Protein AF-A0AAX2K3K6-F1 (afdb_monomer_lite)

pLDDT: mean 90.5, std 7.25, range [43.06, 96.88]

Radius of gyration: 21.72 Å; chains: 1; bounding box: 39×44×45 Å

Foldseek 3Di:
DWDDCVPPVDDTDDDDDDDDPDDDDDDPDDPDDDDDDQKDFDDPVVQVVVQVVCVVVPHHDDPQWGWIDHPPDIDIDGDDD

InterPro domains:
  IPR001678 SAM-dependent methyltransferase RsmB-F/NOP2-type domain [PS51686] (1-21)

Structure (mmCIF, N/CA/C/O backbone):
data_AF-A0AAX2K3K6-F1
#
_entry.id   AF-A0AAX2K3K6-F1
#
loop_
_atom_site.group_PDB
_atom_site.id
_atom_site.type_symbol
_atom_site.label_atom_id
_atom_site.label_alt_id
_atom_site.label_comp_id
_atom_site.label_asym_id
_atom_site.label_entity_id
_atom_site.label_seq_id
_atom_site.pdbx_PDB_ins_code
_atom_site.Cartn_x
_atom_site.Cartn_y
_atom_site.Cartn_z
_atom_site.occupancy
_atom_site.B_iso_or_equiv
_atom_site.auth_seq_id
_atom_site.auth_comp_id
_atom_site.auth_asym_id
_atom_site.auth_atom_id
_atom_site.pdbx_PDB_model_num
ATOM 1 N N . MET A 1 1 ? -15.516 -11.154 19.623 1.00 86.31 1 MET A N 1
ATOM 2 C CA . MET A 1 1 ? -15.494 -12.621 19.499 1.00 86.31 1 MET A CA 1
ATOM 3 C C . MET A 1 1 ? -14.374 -13.130 20.372 1.00 86.31 1 MET A C 1
ATOM 5 O O . MET A 1 1 ? -13.231 -12.754 20.147 1.00 86.31 1 MET A O 1
ATOM 9 N N . HIS A 1 2 ? -14.717 -13.895 21.398 1.00 89.38 2 HIS A N 1
ATOM 10 C CA . HIS A 1 2 ? -13.740 -14.556 22.249 1.00 89.38 2 HIS A CA 1
ATOM 11 C C . HIS A 1 2 ? -13.675 -16.016 21.808 1.00 89.38 2 HIS A C 1
ATOM 13 O O . HIS A 1 2 ? -14.711 -16.677 21.760 1.00 89.38 2 HIS A O 1
ATOM 19 N N . VAL A 1 3 ? -12.490 -16.478 21.425 1.00 89.12 3 VAL A N 1
ATOM 20 C CA . VAL A 1 3 ? -12.235 -17.860 21.028 1.00 89.12 3 VAL A CA 1
ATOM 21 C C . VAL A 1 3 ? -11.472 -18.535 22.156 1.00 89.12 3 VAL A C 1
ATOM 23 O O . VAL A 1 3 ? -10.378 -18.099 22.508 1.00 89.12 3 VAL A O 1
ATOM 26 N N . PHE A 1 4 ? -12.062 -19.586 22.726 1.00 87.56 4 PHE A N 1
ATOM 27 C CA . PHE A 1 4 ? -11.411 -20.424 23.729 1.00 87.56 4 PHE A CA 1
ATOM 28 C C . PHE A 1 4 ? -10.762 -21.640 23.049 1.00 87.56 4 PHE A C 1
ATOM 30 O O . PHE A 1 4 ? -11.414 -22.236 22.185 1.00 87.56 4 PHE A O 1
ATOM 37 N N . PRO A 1 5 ? -9.546 -22.057 23.457 1.00 83.75 5 PRO A N 1
ATOM 38 C CA . PRO A 1 5 ? -8.795 -23.114 22.770 1.00 83.75 5 PRO A CA 1
ATOM 39 C C . PRO A 1 5 ? -9.567 -24.429 22.610 1.00 83.75 5 PRO A C 1
ATOM 41 O O . PRO A 1 5 ? -9.559 -25.052 21.554 1.00 83.75 5 PRO A O 1
ATOM 44 N N . GLN A 1 6 ? -10.324 -24.792 23.648 1.00 83.19 6 GLN A N 1
ATOM 45 C CA . GLN A 1 6 ? -11.112 -26.025 23.737 1.00 83.19 6 GLN A CA 1
ATOM 46 C C . GLN A 1 6 ? -12.241 -26.162 22.699 1.00 83.19 6 GLN A C 1
ATOM 48 O O . GLN A 1 6 ? -12.825 -27.234 22.593 1.00 83.19 6 GLN A O 1
ATOM 53 N N . ILE A 1 7 ? -12.589 -25.094 21.970 1.00 79.62 7 ILE A N 1
ATOM 54 C CA . ILE A 1 7 ? -13.713 -25.095 21.018 1.00 79.62 7 ILE A CA 1
ATOM 55 C C . ILE A 1 7 ? -13.236 -25.315 19.571 1.00 79.62 7 ILE A C 1
ATOM 57 O O . ILE A 1 7 ? -13.993 -25.848 18.766 1.00 79.62 7 ILE A O 1
ATOM 61 N N . TYR A 1 8 ? -12.003 -24.919 19.228 1.00 75.06 8 TYR A N 1
ATOM 62 C CA . TYR A 1 8 ? -11.552 -24.841 17.827 1.00 75.06 8 TYR A CA 1
ATOM 63 C C . TYR A 1 8 ? -10.160 -25.429 17.547 1.00 75.06 8 TYR A C 1
ATOM 65 O O . TYR A 1 8 ? -9.633 -25.167 16.474 1.00 75.06 8 TYR A O 1
ATOM 73 N N . ASP A 1 9 ? -9.575 -26.200 18.473 1.00 81.19 9 ASP A N 1
ATOM 74 C CA . ASP A 1 9 ? -8.221 -26.787 18.346 1.00 81.19 9 ASP A CA 1
ATOM 75 C C . ASP A 1 9 ? -7.167 -25.780 17.834 1.00 81.19 9 ASP A C 1
ATOM 77 O O . ASP A 1 9 ? -6.334 -26.052 16.973 1.00 81.19 9 ASP A O 1
ATOM 81 N N . CYS A 1 10 ? -7.267 -24.554 18.345 1.00 81.69 10 CYS A N 1
ATOM 82 C CA . CYS A 1 10 ? -6.438 -23.405 17.996 1.00 81.69 10 CYS A CA 1
ATOM 83 C C . CYS A 1 10 ? -6.072 -22.651 19.281 1.00 81.69 10 CYS A C 1
ATOM 85 O O . CYS A 1 10 ? -6.701 -22.837 20.325 1.00 81.69 10 CYS A O 1
ATOM 87 N N . GLU A 1 11 ? -5.091 -21.751 19.218 1.00 85.88 11 GLU A N 1
ATOM 88 C CA . GLU A 1 11 ? -4.789 -20.851 20.337 1.00 85.88 11 GLU A CA 1
ATOM 89 C C . GLU A 1 11 ? -6.007 -19.994 20.726 1.00 85.88 11 GLU A C 1
ATOM 91 O O . GLU A 1 11 ? -6.871 -19.674 19.907 1.00 85.88 11 GLU A O 1
ATOM 96 N N . GLY A 1 12 ? -6.083 -19.608 22.000 1.00 89.12 12 GLY A N 1
ATOM 97 C CA . GLY A 1 12 ? -7.140 -18.729 22.495 1.00 89.12 12 GLY A CA 1
ATOM 98 C C . GLY A 1 12 ? -6.855 -17.277 22.121 1.00 89.12 12 GLY A C 1
ATOM 99 O O . GLY A 1 12 ? -5.764 -16.778 22.384 1.00 89.12 12 GLY A O 1
ATOM 100 N N . PHE A 1 13 ? -7.832 -16.576 21.542 1.00 92.25 13 PHE A N 1
ATOM 101 C CA . PHE A 1 13 ? -7.674 -15.170 21.162 1.00 92.25 13 PHE A CA 1
ATOM 102 C C . PHE A 1 13 ? -8.984 -14.383 21.242 1.00 92.25 13 PHE A C 1
ATOM 104 O O . PHE A 1 13 ? -10.092 -14.925 21.280 1.00 92.25 13 PHE A O 1
ATOM 111 N N . PHE A 1 14 ? -8.854 -13.057 21.244 1.00 94.00 14 PHE A N 1
ATOM 112 C CA . PHE A 1 14 ? -9.978 -12.134 21.260 1.00 94.00 14 PHE A CA 1
ATOM 113 C C . PHE A 1 14 ? -9.925 -11.180 20.067 1.00 94.00 14 PHE A C 1
ATOM 115 O O . PHE A 1 14 ? -8.910 -10.541 19.803 1.00 94.00 14 PHE A O 1
ATOM 122 N N . VAL A 1 15 ? -11.058 -11.044 19.378 1.00 93.69 15 VAL A N 1
ATOM 123 C CA . VAL A 1 15 ? -11.244 -10.109 18.263 1.00 93.69 15 VAL A CA 1
ATOM 124 C C . VAL A 1 15 ? -12.369 -9.138 18.597 1.00 93.69 15 VAL A C 1
ATOM 126 O O . VAL A 1 15 ? -13.514 -9.553 18.797 1.00 93.69 15 VAL A O 1
ATOM 129 N N . ALA A 1 16 ? -12.083 -7.838 18.590 1.00 96.25 16 ALA A N 1
ATOM 130 C CA . ALA A 1 16 ? -13.098 -6.786 18.607 1.00 96.25 16 ALA A CA 1
ATOM 131 C C . ALA A 1 16 ? -13.093 -6.018 17.282 1.00 96.25 16 ALA A C 1
ATOM 133 O O . ALA A 1 16 ? -12.037 -5.689 16.748 1.00 96.25 16 ALA A O 1
ATOM 134 N N . ARG A 1 17 ? -14.287 -5.695 16.770 1.00 96.69 17 ARG A N 1
ATOM 135 C CA . ARG A 1 17 ? -14.474 -4.823 15.605 1.00 96.69 17 ARG A CA 1
ATOM 136 C C . ARG A 1 17 ? -15.192 -3.558 16.052 1.00 96.69 17 ARG A C 1
ATOM 138 O O . ARG A 1 17 ? -16.369 -3.608 16.394 1.00 96.69 17 ARG A O 1
ATOM 145 N N . LEU A 1 18 ? -14.486 -2.435 16.033 1.00 95.81 18 LEU A N 1
ATOM 146 C CA . LEU A 1 18 ? -15.006 -1.121 16.405 1.00 95.81 18 LEU A CA 1
ATOM 147 C C . LEU A 1 18 ? -15.115 -0.246 15.149 1.00 95.81 18 LEU A C 1
ATOM 149 O O . LEU A 1 18 ? -14.268 -0.328 14.261 1.00 95.81 18 LEU A O 1
ATOM 153 N N . ARG A 1 19 ? -16.142 0.608 15.077 1.00 96.62 19 ARG A N 1
ATOM 154 C CA . ARG A 1 19 ? -16.296 1.625 14.025 1.00 96.62 19 ARG A CA 1
ATOM 155 C C . ARG A 1 19 ? -16.148 3.005 14.651 1.00 96.62 19 ARG A C 1
ATOM 157 O O . ARG A 1 19 ? -16.863 3.326 15.594 1.00 96.62 19 ARG A O 1
ATOM 164 N N . LYS A 1 20 ? -15.266 3.840 14.101 1.00 95.31 20 LYS A N 1
ATOM 165 C CA . LYS A 1 20 ? -15.187 5.260 14.469 1.00 95.31 20 LYS A CA 1
ATOM 166 C C . LYS A 1 20 ? -16.468 5.964 13.998 1.00 95.31 20 LYS A C 1
ATOM 168 O O . LYS A 1 20 ? -16.719 6.019 12.797 1.00 95.31 20 LYS A O 1
ATOM 173 N N . THR A 1 21 ? -17.292 6.446 14.929 1.00 96.38 21 THR A N 1
ATOM 174 C CA . THR A 1 21 ? -18.594 7.089 14.642 1.00 96.38 21 THR A CA 1
ATOM 175 C C . THR A 1 21 ? -18.512 8.608 14.549 1.00 96.38 21 THR A C 1
ATOM 177 O O . THR A 1 21 ? -19.366 9.224 13.923 1.00 96.38 21 THR A O 1
ATOM 180 N N . GLN A 1 22 ? -17.480 9.205 15.143 1.00 94.56 22 GLN A N 1
ATOM 181 C CA . GLN A 1 22 ? -17.266 10.647 15.154 1.00 94.56 22 GLN A CA 1
ATOM 182 C C . GLN A 1 22 ? -15.774 10.993 15.153 1.00 94.56 22 GLN A C 1
ATOM 184 O O . GLN A 1 22 ? -14.920 10.182 15.534 1.00 94.56 22 GLN A O 1
ATOM 189 N N . ALA A 1 23 ? -15.455 12.206 14.707 1.00 94.44 23 ALA A N 1
ATOM 190 C CA . ALA A 1 23 ? -14.133 12.780 14.905 1.00 94.44 23 ALA A CA 1
ATOM 191 C C . ALA A 1 23 ? -13.927 13.108 16.394 1.00 94.44 23 ALA A C 1
ATOM 193 O O . ALA A 1 23 ? -14.864 13.495 17.085 1.00 94.44 23 ALA A O 1
ATOM 194 N N . ILE A 1 24 ? -12.698 12.948 16.877 1.00 94.88 24 ILE A N 1
ATOM 195 C CA . ILE A 1 24 ? -12.270 13.374 18.214 1.00 94.88 24 ILE A CA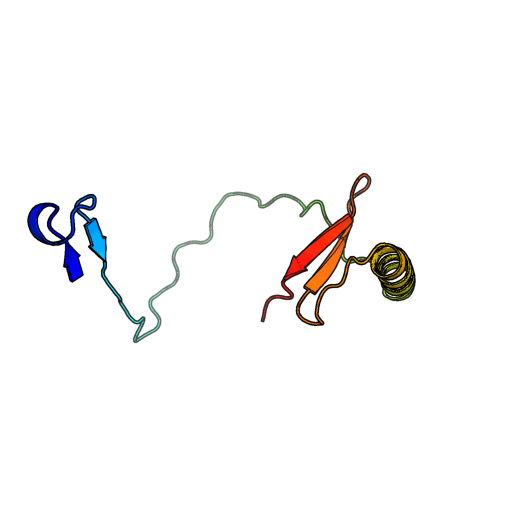 1
ATOM 196 C C . ILE A 1 24 ? -11.115 14.366 18.049 1.00 94.88 24 ILE A C 1
ATOM 198 O O . ILE A 1 24 ? -10.452 14.321 17.005 1.00 94.88 24 ILE A O 1
ATOM 202 N N . PRO A 1 25 ? -10.866 15.248 19.032 1.00 95.75 25 PRO A N 1
ATOM 203 C CA . PRO A 1 25 ? -9.747 16.181 18.977 1.00 95.75 25 PRO A CA 1
ATOM 204 C C . PRO A 1 25 ? -8.420 15.476 18.675 1.00 95.75 25 PRO A C 1
ATOM 206 O O . PRO A 1 25 ? -8.160 14.373 19.161 1.00 95.75 25 PRO A O 1
ATOM 209 N N . ALA A 1 26 ? -7.591 16.112 17.846 1.00 91.69 26 ALA A N 1
ATOM 210 C CA . ALA A 1 26 ? -6.286 15.578 17.484 1.00 91.69 26 ALA A CA 1
ATOM 211 C C . ALA A 1 26 ? -5.340 15.574 18.694 1.00 91.69 26 ALA A C 1
ATOM 213 O O . ALA A 1 26 ? -5.370 16.477 19.531 1.00 91.69 26 ALA A O 1
ATOM 214 N N . LEU A 1 27 ? -4.471 14.565 18.758 1.00 90.94 27 LEU A N 1
ATOM 215 C CA . LEU A 1 27 ? -3.354 14.562 19.699 1.00 90.94 27 LEU A CA 1
ATOM 216 C C . LEU A 1 27 ? -2.340 15.658 19.316 1.00 90.94 27 LEU A C 1
ATOM 218 O O . LEU A 1 27 ? -2.277 16.045 18.145 1.00 90.94 27 LEU A O 1
ATOM 222 N N . PRO A 1 28 ? -1.521 16.144 20.267 1.00 91.19 28 PRO A N 1
ATOM 223 C CA . PRO A 1 28 ? -0.440 17.074 19.965 1.00 91.19 28 PRO A CA 1
ATOM 224 C C . PRO A 1 28 ? 0.475 16.547 18.856 1.00 91.19 28 PRO A C 1
ATOM 226 O O . PRO A 1 28 ? 0.739 15.345 18.774 1.00 91.19 28 PRO A O 1
ATOM 229 N N . ALA A 1 29 ? 0.986 17.458 18.026 1.00 87.50 29 ALA A N 1
ATOM 230 C CA . ALA A 1 29 ? 1.883 17.097 16.937 1.00 87.50 29 ALA A CA 1
ATOM 231 C C . ALA A 1 29 ? 3.120 16.347 17.473 1.00 87.50 29 ALA A C 1
ATOM 233 O O . ALA A 1 29 ? 3.713 16.775 18.474 1.00 87.50 29 ALA A O 1
ATOM 234 N N . PRO A 1 30 ? 3.541 15.244 16.826 1.00 88.25 30 PRO A N 1
ATOM 235 C CA . PRO A 1 30 ? 4.747 14.544 17.230 1.00 88.25 30 PRO A CA 1
ATOM 236 C C . PRO A 1 30 ? 5.973 15.457 17.135 1.00 88.25 30 PRO A C 1
ATOM 238 O O . PRO A 1 30 ? 6.133 16.201 16.171 1.00 88.25 30 PRO A O 1
ATOM 241 N N . LYS A 1 31 ? 6.867 15.384 18.127 1.00 90.88 31 LYS A N 1
ATOM 242 C CA . LYS A 1 31 ? 8.097 16.199 18.168 1.00 90.88 31 LYS A CA 1
ATOM 243 C C . LYS A 1 31 ? 9.269 15.592 17.388 1.00 90.88 31 LYS A C 1
ATOM 245 O O . LYS A 1 31 ? 10.332 16.205 17.319 1.00 90.88 31 LYS A O 1
ATOM 250 N N . TYR A 1 32 ? 9.116 14.387 16.839 1.00 87.38 32 TYR A N 1
ATOM 251 C CA . TYR A 1 32 ? 10.179 13.737 16.076 1.00 87.38 32 TYR A CA 1
ATOM 252 C C . TYR A 1 32 ? 10.194 14.232 14.627 1.00 87.38 32 TYR A C 1
ATOM 254 O O . TYR A 1 32 ? 9.151 14.456 14.015 1.00 87.38 32 TYR A O 1
ATOM 262 N N . LYS A 1 33 ? 11.394 14.382 14.064 1.00 82.38 33 LYS A N 1
ATOM 263 C CA . LYS A 1 33 ? 11.563 14.695 12.644 1.00 82.38 33 LYS A CA 1
ATOM 264 C C . LYS A 1 33 ? 11.480 13.400 11.850 1.00 82.38 33 LYS A C 1
ATOM 266 O O . LYS A 1 33 ? 12.328 12.524 12.008 1.00 82.38 33 LYS A O 1
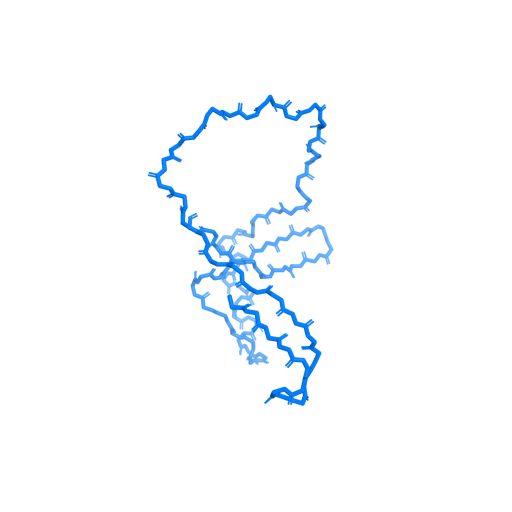ATOM 271 N N . VAL A 1 34 ? 10.477 13.288 10.988 1.00 82.38 34 VAL A N 1
ATOM 272 C CA . VAL A 1 34 ? 10.482 12.270 9.936 1.00 82.38 34 VAL A CA 1
ATOM 273 C C . VAL A 1 34 ? 11.591 12.670 8.963 1.00 82.38 34 VAL A C 1
ATOM 275 O O . VAL A 1 34 ? 11.580 13.784 8.444 1.00 82.38 34 VAL A O 1
ATOM 278 N N . GLY A 1 35 ? 12.600 11.816 8.792 1.00 85.31 35 GLY A N 1
ATOM 279 C CA . GLY A 1 35 ? 13.667 12.054 7.819 1.00 85.31 35 GLY A CA 1
ATOM 280 C C . GLY A 1 35 ? 13.144 12.059 6.378 1.00 85.31 35 GLY A C 1
ATOM 281 O O . GLY A 1 35 ? 11.974 11.776 6.120 1.00 85.31 35 GLY A O 1
ATOM 282 N N . ASN A 1 36 ? 14.026 12.340 5.419 1.00 87.31 36 ASN A N 1
ATOM 283 C CA . ASN A 1 36 ? 13.665 12.268 4.004 1.00 87.31 36 ASN A CA 1
ATOM 284 C C . ASN A 1 36 ? 13.315 10.826 3.621 1.00 87.31 36 ASN A C 1
ATOM 286 O O . ASN A 1 36 ? 14.097 9.905 3.869 1.00 87.31 36 ASN A O 1
ATOM 290 N N . PHE A 1 37 ? 12.154 10.635 2.992 1.00 87.88 37 PHE A N 1
ATOM 291 C CA . PHE A 1 37 ? 11.776 9.327 2.473 1.00 87.88 37 PHE A CA 1
ATOM 292 C C . PHE A 1 37 ? 12.788 8.897 1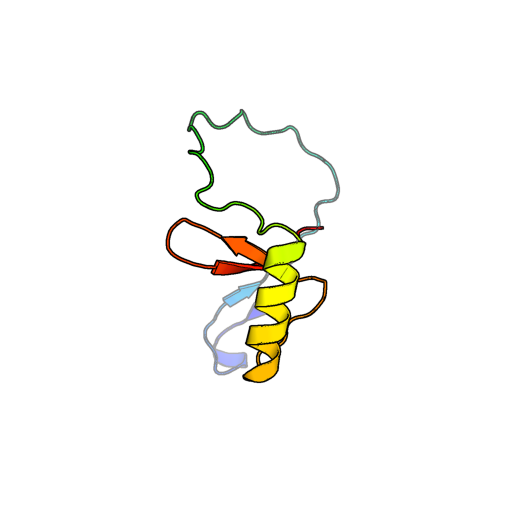.395 1.00 87.88 37 PHE A C 1
ATOM 294 O O . PHE A 1 37 ? 13.014 9.649 0.446 1.00 87.88 37 PHE A O 1
ATOM 301 N N . PRO A 1 38 ? 13.426 7.717 1.513 1.00 90.19 38 PRO A N 1
ATOM 302 C CA . PRO A 1 38 ? 14.596 7.377 0.702 1.00 90.19 38 PRO A CA 1
ATOM 303 C C . PRO A 1 38 ? 14.255 6.892 -0.715 1.00 90.19 38 PRO A C 1
ATOM 305 O O . PRO A 1 38 ? 15.145 6.417 -1.421 1.00 90.19 38 PRO A O 1
ATOM 308 N N . PHE A 1 39 ? 12.990 6.983 -1.129 1.00 93.00 39 PHE A N 1
ATOM 309 C CA . PHE A 1 39 ? 12.538 6.593 -2.458 1.00 93.00 39 PHE A CA 1
ATOM 310 C C . PHE A 1 39 ? 11.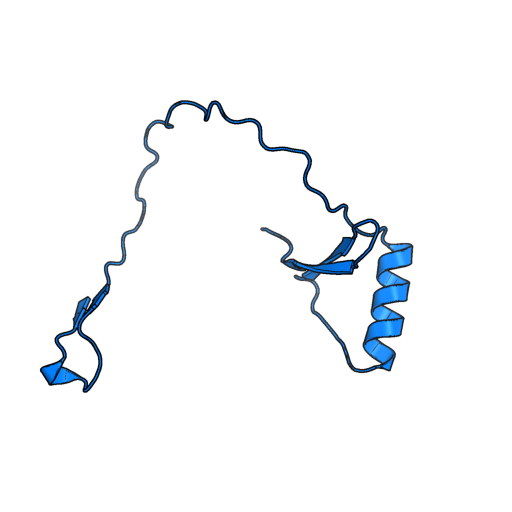876 7.762 -3.174 1.00 93.00 39 PHE A C 1
ATOM 312 O O . PHE A 1 39 ? 11.256 8.631 -2.564 1.00 93.00 39 PHE A O 1
ATOM 319 N N . SER A 1 40 ? 11.956 7.738 -4.496 1.00 93.81 40 SER A N 1
ATOM 320 C CA . SER A 1 40 ? 11.247 8.663 -5.373 1.00 93.81 40 SER A CA 1
ATOM 321 C C . SER A 1 40 ? 10.454 7.879 -6.418 1.00 93.81 40 SER A C 1
ATOM 323 O O . SER A 1 40 ? 10.870 6.776 -6.783 1.00 93.81 40 SER A O 1
ATOM 325 N N . PRO A 1 41 ? 9.319 8.407 -6.903 1.00 94.38 41 PRO A N 1
ATOM 326 C CA . PRO A 1 41 ? 8.589 7.773 -7.991 1.00 94.38 41 PRO A CA 1
ATOM 327 C C . PRO A 1 41 ? 9.484 7.663 -9.232 1.00 94.38 41 PRO A C 1
ATOM 329 O O . PRO A 1 41 ? 10.240 8.584 -9.558 1.00 94.38 41 PRO A O 1
ATOM 332 N N . VAL A 1 42 ? 9.407 6.525 -9.919 1.00 95.31 42 VAL A N 1
ATOM 333 C CA . VAL A 1 42 ? 10.074 6.340 -11.213 1.00 95.31 42 VAL A CA 1
ATOM 334 C C . VAL A 1 42 ? 9.355 7.192 -12.261 1.00 95.31 42 VAL A C 1
ATOM 336 O O . VAL A 1 42 ? 8.127 7.261 -12.265 1.00 95.31 42 VAL A O 1
ATOM 339 N N . LYS A 1 43 ? 10.103 7.847 -13.158 1.00 93.56 43 LYS A N 1
ATOM 340 C CA . LYS A 1 43 ? 9.515 8.664 -14.235 1.00 93.56 43 LYS A CA 1
ATOM 341 C C . LYS A 1 43 ? 8.756 7.779 -15.227 1.00 93.56 43 LYS A C 1
ATOM 343 O O . LYS A 1 43 ? 9.225 6.692 -15.548 1.00 93.56 43 LYS A O 1
ATOM 348 N N . ASP A 1 44 ? 7.660 8.273 -15.800 1.00 90.19 44 ASP A N 1
ATOM 349 C CA . ASP A 1 44 ? 6.749 7.464 -16.632 1.00 90.19 44 ASP A CA 1
ATOM 350 C C . ASP A 1 44 ? 7.432 6.720 -17.789 1.00 90.19 44 ASP A C 1
ATOM 352 O O . ASP A 1 44 ? 7.154 5.544 -18.028 1.00 90.19 44 ASP A O 1
ATOM 356 N N . ARG A 1 45 ? 8.378 7.370 -18.480 1.00 93.38 45 ARG A N 1
ATOM 357 C CA . ARG A 1 45 ? 9.143 6.741 -19.570 1.00 93.38 45 ARG A CA 1
ATOM 358 C C . ARG A 1 45 ? 9.947 5.533 -19.084 1.00 93.38 45 ARG A C 1
ATOM 360 O O . ARG A 1 45 ? 9.914 4.476 -19.708 1.00 93.38 45 ARG A O 1
ATOM 367 N N . GLU A 1 46 ? 10.673 5.708 -17.988 1.00 93.56 46 GLU A N 1
ATOM 368 C CA . GLU A 1 46 ? 11.502 4.667 -17.379 1.00 93.56 46 GLU A CA 1
ATOM 369 C C . GLU A 1 46 ? 10.623 3.557 -16.788 1.00 93.56 46 GLU A C 1
ATOM 371 O O . GLU A 1 46 ? 10.877 2.375 -17.003 1.00 93.56 46 GLU A O 1
ATOM 376 N N . ALA A 1 47 ? 9.510 3.923 -16.149 1.00 92.75 47 ALA A N 1
ATOM 377 C CA . ALA A 1 47 ? 8.524 2.979 -15.643 1.00 92.75 47 ALA A CA 1
ATOM 378 C C . ALA A 1 47 ? 7.947 2.092 -16.760 1.00 92.75 47 ALA A C 1
ATOM 380 O O . ALA A 1 47 ? 7.769 0.892 -16.557 1.00 92.75 47 ALA A O 1
ATOM 381 N N . GLY A 1 48 ? 7.692 2.654 -17.948 1.00 92.44 48 GLY A N 1
ATOM 382 C CA . GLY A 1 48 ? 7.252 1.901 -19.124 1.00 92.44 48 GLY A CA 1
ATOM 383 C C . GLY A 1 48 ? 8.279 0.867 -19.592 1.00 92.44 48 GLY A C 1
ATOM 384 O O . GLY A 1 48 ? 7.921 -0.281 -19.842 1.00 92.44 48 GLY A O 1
ATOM 385 N N . GLN A 1 49 ? 9.559 1.243 -19.637 1.00 95.00 49 GLN A N 1
ATOM 386 C CA . GLN A 1 49 ? 10.649 0.330 -20.001 1.00 95.00 49 GLN A CA 1
ATOM 387 C C . GLN A 1 49 ? 10.811 -0.797 -18.975 1.00 95.00 49 GLN A C 1
ATOM 389 O O . GLN A 1 49 ? 10.918 -1.962 -19.351 1.00 95.00 49 GLN A O 1
ATOM 394 N N . ILE A 1 50 ? 10.756 -0.468 -17.681 1.00 94.50 50 ILE A N 1
ATOM 395 C CA . ILE A 1 50 ? 10.837 -1.454 -16.596 1.00 94.50 50 ILE A CA 1
ATOM 396 C C . ILE A 1 50 ? 9.656 -2.428 -16.659 1.00 94.50 50 ILE A C 1
ATOM 398 O O . ILE A 1 50 ? 9.850 -3.627 -16.495 1.00 94.50 50 ILE A O 1
ATOM 402 N N . ARG A 1 51 ? 8.441 -1.943 -16.948 1.00 94.25 51 ARG A N 1
ATOM 403 C CA . ARG A 1 51 ? 7.258 -2.800 -17.141 1.00 94.25 51 ARG A CA 1
ATOM 404 C C . ARG A 1 51 ? 7.429 -3.755 -18.318 1.00 94.25 51 ARG A C 1
ATOM 406 O O . ARG A 1 51 ? 7.126 -4.931 -18.181 1.00 94.25 51 ARG A O 1
ATOM 413 N N . GLN A 1 52 ? 7.935 -3.272 -19.452 1.00 94.69 52 GLN A N 1
ATOM 414 C CA . GLN A 1 52 ? 8.182 -4.116 -20.625 1.00 94.69 52 GLN A CA 1
ATOM 415 C C . GLN A 1 52 ? 9.238 -5.192 -20.341 1.00 94.69 52 GLN A C 1
ATOM 417 O O . GLN A 1 52 ? 9.034 -6.356 -20.677 1.00 94.69 52 GLN A O 1
ATOM 422 N N . ALA A 1 53 ? 10.336 -4.819 -19.678 1.00 95.56 53 ALA A N 1
ATOM 423 C CA . ALA A 1 53 ? 11.392 -5.750 -19.290 1.00 95.56 53 ALA A CA 1
ATOM 424 C C . ALA A 1 53 ? 10.928 -6.768 -18.233 1.00 95.56 53 ALA A C 1
ATOM 426 O O . ALA A 1 53 ? 11.335 -7.922 -18.266 1.00 95.56 53 ALA A O 1
ATOM 427 N N . ALA A 1 54 ? 10.062 -6.365 -17.304 1.00 95.50 54 ALA A N 1
ATOM 428 C CA . ALA A 1 54 ? 9.459 -7.278 -16.338 1.00 95.50 54 ALA A CA 1
ATOM 429 C C . ALA A 1 54 ? 8.484 -8.255 -17.019 1.00 95.50 54 ALA A C 1
ATOM 431 O O . ALA A 1 54 ? 8.526 -9.458 -16.761 1.00 95.50 54 ALA A O 1
ATOM 432 N N . ALA A 1 55 ? 7.663 -7.760 -17.948 1.00 95.88 55 ALA A N 1
ATOM 433 C CA . ALA A 1 55 ? 6.702 -8.578 -18.676 1.00 95.88 55 ALA A CA 1
ATOM 434 C C . ALA A 1 55 ? 7.383 -9.657 -19.534 1.00 95.88 55 ALA A C 1
ATOM 436 O O . ALA A 1 55 ? 6.875 -10.775 -19.615 1.00 95.88 55 ALA A O 1
ATOM 437 N N . SER A 1 56 ? 8.553 -9.370 -20.121 1.00 96.88 56 SER A N 1
ATOM 438 C CA . SER A 1 56 ? 9.306 -10.361 -20.906 1.00 96.88 56 SER A CA 1
ATOM 439 C C . SER A 1 56 ? 9.839 -11.532 -20.073 1.00 96.88 56 SER A C 1
ATOM 441 O O . SER A 1 56 ? 10.107 -12.594 -20.630 1.00 96.88 56 SER A O 1
ATOM 443 N N . VAL A 1 57 ? 9.939 -11.371 -18.748 1.00 96.75 57 VAL A N 1
ATOM 444 C CA . VAL A 1 57 ? 10.295 -12.437 -17.795 1.00 96.75 57 VAL A CA 1
ATOM 445 C C . VAL A 1 57 ? 9.089 -12.945 -16.990 1.00 96.75 57 VAL A C 1
ATOM 447 O O . VAL A 1 57 ? 9.253 -13.656 -16.003 1.00 96.75 57 VAL A O 1
ATOM 450 N N . GLY A 1 58 ? 7.866 -12.591 -17.404 1.00 95.94 5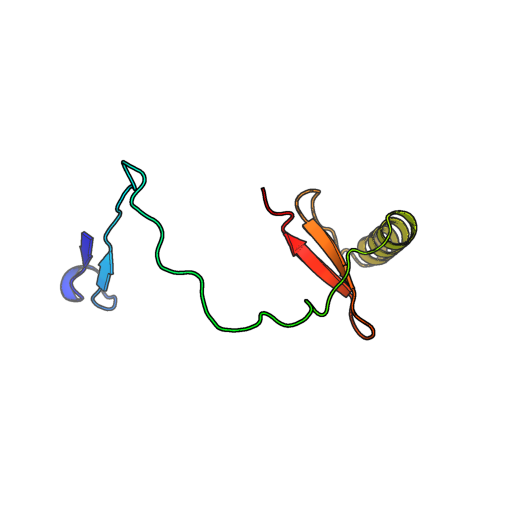8 GLY A N 1
ATOM 451 C CA . GLY A 1 58 ? 6.614 -13.056 -16.798 1.00 95.94 58 GLY A CA 1
ATOM 452 C C . GLY A 1 58 ? 6.166 -12.294 -15.546 1.00 95.94 58 GLY A C 1
ATOM 453 O O . GLY A 1 58 ? 5.154 -12.656 -14.945 1.00 95.94 58 GLY A O 1
ATOM 454 N N . LEU A 1 59 ? 6.870 -11.230 -15.152 1.00 94.81 59 LEU A N 1
ATOM 455 C CA . LEU A 1 59 ? 6.504 -10.395 -14.010 1.00 94.81 59 LEU A CA 1
ATOM 456 C C . LEU A 1 59 ? 5.539 -9.292 -14.447 1.00 94.81 59 LEU A C 1
ATOM 458 O O . LEU A 1 59 ? 5.891 -8.413 -15.229 1.00 94.81 59 LEU A O 1
ATOM 462 N N . ASN A 1 60 ? 4.329 -9.315 -13.894 1.00 93.38 60 ASN A N 1
ATOM 463 C CA . ASN A 1 60 ? 3.283 -8.342 -14.186 1.00 93.38 60 ASN A CA 1
ATOM 464 C C . ASN A 1 60 ? 2.658 -7.835 -12.885 1.00 93.38 60 ASN A C 1
ATOM 466 O O . ASN A 1 60 ? 2.544 -8.573 -11.908 1.00 93.38 60 ASN A O 1
ATOM 470 N N . TRP A 1 61 ? 2.234 -6.577 -12.883 1.00 92.38 61 TRP A N 1
ATOM 471 C CA . TRP A 1 61 ? 1.496 -5.964 -11.783 1.00 92.38 61 TRP A CA 1
ATOM 472 C C . TRP A 1 61 ? 0.399 -5.054 -12.330 1.00 92.38 61 TRP A C 1
ATOM 474 O O . TRP A 1 61 ? 0.477 -4.584 -13.467 1.00 92.38 61 TRP A O 1
ATOM 484 N N . ASP A 1 62 ? -0.638 -4.831 -11.527 1.00 88.94 62 ASP A N 1
ATOM 485 C CA . ASP A 1 62 ? -1.808 -4.053 -11.926 1.00 88.94 62 ASP A CA 1
ATOM 486 C C . ASP A 1 62 ? -1.586 -2.528 -11.829 1.00 88.94 62 ASP A C 1
ATOM 488 O O . ASP A 1 62 ? -0.530 -2.031 -11.422 1.00 88.94 62 ASP A O 1
ATOM 492 N N . GLY A 1 63 ? -2.606 -1.761 -12.223 1.00 85.25 63 GLY A N 1
ATOM 493 C CA . GLY A 1 63 ? -2.587 -0.297 -12.168 1.00 85.25 63 GLY A CA 1
ATOM 494 C C . GLY A 1 63 ? -2.624 0.296 -10.753 1.00 85.25 63 GLY A C 1
ATOM 495 O O . GLY A 1 63 ? -2.319 1.479 -10.596 1.00 85.25 63 GLY A O 1
ATOM 496 N N . ASN A 1 64 ? -2.944 -0.502 -9.728 1.00 91.00 64 ASN A N 1
ATOM 497 C CA . ASN A 1 64 ? -2.897 -0.067 -8.331 1.00 91.00 64 ASN A CA 1
ATOM 498 C C . ASN A 1 64 ? -1.466 -0.065 -7.792 1.00 91.00 64 ASN A C 1
ATOM 500 O O . ASN A 1 64 ? -1.229 0.406 -6.684 1.00 91.00 64 ASN A O 1
ATOM 504 N N . LEU A 1 65 ? -0.501 -0.562 -8.563 1.00 93.38 65 LEU A N 1
ATOM 505 C CA . LEU A 1 65 ? 0.895 -0.655 -8.185 1.00 93.38 65 LEU A CA 1
ATOM 506 C C . LEU A 1 65 ? 1.757 0.343 -8.983 1.00 93.38 65 LEU A C 1
ATOM 508 O O . LEU A 1 65 ? 1.689 0.456 -10.211 1.00 93.38 65 LEU A O 1
ATOM 512 N N . ARG A 1 66 ? 2.603 1.095 -8.272 1.00 92.31 66 ARG A N 1
ATOM 513 C CA . ARG A 1 66 ? 3.505 2.117 -8.831 1.00 92.31 66 ARG A CA 1
ATOM 514 C C . ARG A 1 66 ? 4.963 1.758 -8.579 1.00 92.31 66 ARG A C 1
ATOM 516 O O . ARG A 1 66 ? 5.301 1.186 -7.547 1.00 92.31 66 ARG A O 1
ATOM 523 N N . LEU A 1 67 ? 5.836 2.136 -9.508 1.00 94.56 67 LEU A N 1
ATOM 524 C CA . LEU A 1 67 ? 7.276 1.932 -9.374 1.00 94.56 67 LEU A CA 1
ATOM 525 C C . LEU A 1 67 ? 7.921 3.091 -8.611 1.00 94.56 67 LEU A C 1
ATOM 527 O O . LEU A 1 67 ? 7.717 4.261 -8.937 1.00 94.56 67 LEU A O 1
ATOM 531 N N . TRP A 1 68 ? 8.736 2.743 -7.622 1.00 95.69 68 TRP A N 1
ATOM 532 C CA . TRP A 1 68 ? 9.552 3.665 -6.840 1.00 95.69 68 TRP A CA 1
ATOM 533 C C . TRP A 1 68 ? 11.001 3.204 -6.860 1.00 95.69 68 TRP A C 1
ATOM 535 O O . TRP A 1 68 ? 11.274 2.007 -6.901 1.00 95.69 68 TRP A O 1
ATOM 545 N N . GLN A 1 69 ? 11.935 4.144 -6.800 1.00 95.50 69 GLN A N 1
ATOM 546 C CA . GLN A 1 69 ? 13.358 3.847 -6.879 1.00 95.50 69 GLN A CA 1
ATOM 547 C C . GLN A 1 69 ? 14.176 4.557 -5.812 1.00 95.50 69 GLN A C 1
ATOM 549 O O . GLN A 1 69 ? 13.843 5.653 -5.358 1.00 95.50 69 GLN A O 1
ATOM 554 N N . THR A 1 70 ? 15.270 3.905 -5.437 1.00 93.94 70 THR A N 1
ATOM 555 C CA . THR A 1 70 ? 16.408 4.498 -4.735 1.00 93.94 70 THR A CA 1
ATOM 556 C C . THR A 1 70 ? 17.627 4.453 -5.650 1.00 93.94 70 THR A C 1
ATOM 558 O O . THR A 1 70 ? 17.566 3.963 -6.773 1.00 93.94 70 THR A O 1
ATOM 561 N N . ARG A 1 71 ? 18.784 4.880 -5.137 1.00 89.12 71 ARG A N 1
ATOM 562 C CA . ARG A 1 71 ? 20.064 4.716 -5.833 1.00 89.12 71 ARG A CA 1
ATOM 563 C C . ARG A 1 71 ? 20.409 3.258 -6.187 1.00 89.12 71 ARG A C 1
ATOM 565 O O . ARG A 1 71 ? 21.198 3.044 -7.096 1.00 89.12 71 ARG A O 1
ATOM 572 N N . GLN A 1 72 ? 19.895 2.274 -5.447 1.00 92.25 72 GLN A N 1
ATOM 573 C CA . GLN A 1 72 ? 20.326 0.871 -5.557 1.00 92.25 72 GLN A CA 1
ATOM 574 C C . GLN A 1 72 ? 19.213 -0.103 -5.945 1.00 92.25 72 GLN A C 1
ATOM 576 O O . GLN A 1 72 ? 19.514 -1.230 -6.326 1.00 92.25 72 GLN A O 1
ATOM 581 N N . ARG A 1 73 ? 17.938 0.274 -5.802 1.00 93.38 73 ARG A N 1
ATOM 582 C CA . ARG A 1 73 ? 16.823 -0.656 -6.014 1.00 93.38 73 ARG A CA 1
ATOM 583 C C . ARG A 1 73 ? 15.581 0.026 -6.555 1.00 93.38 73 ARG A C 1
ATOM 585 O O . ARG A 1 73 ? 15.295 1.168 -6.200 1.00 93.38 73 ARG A O 1
ATOM 592 N N . THR A 1 74 ? 14.802 -0.756 -7.289 1.00 93.56 74 THR A N 1
ATOM 593 C CA . THR A 1 74 ? 13.452 -0.421 -7.740 1.00 93.56 74 THR A CA 1
ATOM 594 C C . THR A 1 74 ? 12.464 -1.334 -7.028 1.00 93.56 74 THR A C 1
ATOM 596 O O . THR A 1 74 ? 12.691 -2.537 -6.924 1.00 93.56 74 THR A O 1
ATOM 599 N N . VAL A 1 75 ? 11.384 -0.764 -6.503 1.00 93.75 75 VAL A N 1
ATOM 600 C CA . VAL A 1 75 ? 10.341 -1.475 -5.762 1.00 93.75 75 VAL A CA 1
ATOM 601 C C . VAL A 1 75 ? 8.967 -1.123 -6.317 1.00 93.75 75 VAL A C 1
ATOM 603 O O . VAL A 1 75 ? 8.740 -0.019 -6.815 1.00 93.75 75 VAL A O 1
ATOM 606 N N . VAL A 1 76 ? 8.046 -2.073 -6.213 1.00 93.81 76 VAL A N 1
ATOM 607 C CA . VAL A 1 76 ? 6.642 -1.897 -6.577 1.00 93.81 76 VAL A CA 1
ATOM 608 C C . VAL A 1 76 ? 5.860 -1.601 -5.295 1.00 93.81 76 VAL A C 1
ATOM 610 O O . VAL A 1 76 ? 5.938 -2.365 -4.336 1.00 93.81 76 VAL A O 1
ATOM 613 N N . VAL A 1 77 ? 5.150 -0.473 -5.254 1.00 92.19 77 VAL A N 1
ATOM 614 C CA . VAL A 1 77 ? 4.449 0.039 -4.064 1.00 92.19 77 VAL A CA 1
ATOM 615 C C . VAL A 1 77 ? 2.971 0.267 -4.397 1.00 92.19 77 VAL A C 1
ATOM 617 O O . VAL A 1 77 ? 2.688 0.808 -5.470 1.00 92.19 77 VAL A O 1
ATOM 620 N N . PRO A 1 78 ? 2.024 -0.078 -3.505 1.00 91.56 78 PRO A N 1
ATOM 621 C CA . PRO A 1 78 ? 0.622 0.297 -3.663 1.00 91.56 78 PRO A CA 1
ATOM 622 C C . PRO A 1 78 ? 0.440 1.808 -3.827 1.00 91.56 78 PRO A C 1
ATOM 624 O O . PRO A 1 78 ? 0.967 2.607 -3.052 1.00 91.56 78 PRO A O 1
ATOM 627 N N . GLY A 1 79 ? -0.317 2.204 -4.845 1.00 82.00 79 GLY A N 1
ATOM 628 C CA . GLY A 1 79 ? -0.858 3.543 -4.978 1.00 82.00 79 GLY A CA 1
ATOM 629 C C . GLY A 1 79 ? -1.891 3.735 -3.880 1.00 82.00 79 GLY A C 1
ATOM 630 O O . GLY A 1 79 ?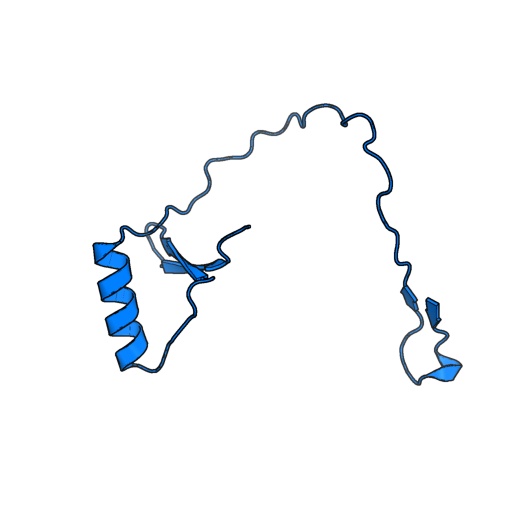 -2.971 3.159 -3.949 1.00 82.00 79 GLY A O 1
ATOM 631 N N . GLY A 1 80 ? -1.532 4.494 -2.845 1.00 75.81 80 GLY A N 1
ATOM 632 C CA . GLY A 1 80 ? -2.485 4.886 -1.811 1.00 75.81 80 GLY A CA 1
ATOM 633 C C . GLY A 1 80 ? -3.692 5.586 -2.440 1.00 75.81 80 GLY A C 1
ATOM 634 O O . GLY A 1 80 ? -3.519 6.399 -3.351 1.00 75.81 80 GLY A O 1
ATOM 635 N N . HIS A 1 81 ? -4.886 5.221 -1.972 1.00 43.06 81 HIS A N 1
ATOM 636 C CA . HIS A 1 81 ? -6.105 6.004 -2.164 1.00 43.06 81 HIS A CA 1
ATOM 637 C C . HIS A 1 81 ? -5.998 7.350 -1.446 1.00 43.06 81 HIS A C 1
ATOM 639 O O . HIS A 1 81 ? -5.411 7.373 -0.337 1.00 43.06 81 HIS A O 1
#

Organism: Escherichia coli (NCBI:txid562)

Sequence (81 aa):
MHVFPQIYDCEGFFVARLRKTQAIPALPAPKYKVGNFPFSPVKDREAGQIRQAAASVGLNWDGNLRLWQTRQRTVVVPGGH

Secondary structure (DSSP, 8-state):
-EE-HHHHTS--EE-------S--PPPPPP-SPP---S-EEPPHHHHHHHHHHHHHTT----TTEEEEE-SS-EEEEE---